Protein AF-A0A9D7YRQ3-F1 (afdb_monomer_lite)

Structure (mmCIF, N/CA/C/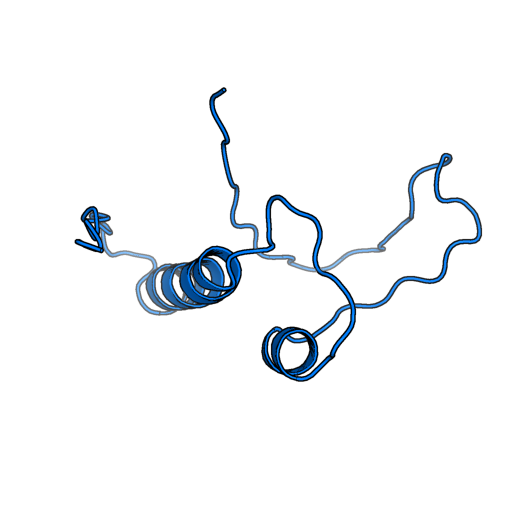O backbone):
data_AF-A0A9D7YRQ3-F1
#
_entry.id   AF-A0A9D7YRQ3-F1
#
loop_
_atom_site.group_PDB
_atom_site.id
_atom_site.type_symbol
_atom_site.label_atom_id
_atom_site.label_alt_id
_atom_site.label_comp_id
_atom_site.label_asym_id
_atom_site.label_entity_id
_atom_site.label_seq_id
_atom_site.pdbx_PDB_ins_code
_atom_site.Cartn_x
_atom_site.Cartn_y
_atom_site.Cartn_z
_atom_site.occupancy
_atom_site.B_iso_or_equiv
_atom_site.auth_seq_id
_atom_site.auth_comp_id
_atom_site.auth_asym_id
_atom_site.auth_atom_id
_atom_site.pdbx_PDB_model_num
ATOM 1 N N . MET A 1 1 ? 10.487 18.322 7.044 1.00 65.94 1 MET A N 1
ATOM 2 C CA . MET A 1 1 ? 9.743 17.692 5.934 1.00 65.94 1 MET A CA 1
ATOM 3 C C . MET A 1 1 ? 8.755 16.729 6.562 1.00 65.94 1 MET A C 1
ATOM 5 O O . MET A 1 1 ? 9.182 15.948 7.400 1.00 65.94 1 MET A O 1
ATOM 9 N N . LEU A 1 2 ? 7.466 16.860 6.258 1.00 74.75 2 LEU A N 1
ATOM 10 C CA . LEU A 1 2 ? 6.422 15.976 6.778 1.00 74.75 2 LEU A CA 1
ATOM 11 C C . LEU A 1 2 ? 6.119 14.923 5.711 1.00 74.75 2 LEU A C 1
ATOM 13 O O . LEU A 1 2 ? 5.889 15.286 4.560 1.00 74.75 2 LEU A O 1
ATOM 17 N N . SER A 1 3 ? 6.112 13.651 6.099 1.00 75.69 3 SER A N 1
ATOM 18 C CA . SER A 1 3 ? 5.697 12.547 5.233 1.00 75.69 3 SER A CA 1
ATOM 19 C C . SER A 1 3 ? 4.378 11.985 5.746 1.00 75.69 3 SER A C 1
ATOM 21 O O . SER A 1 3 ? 4.240 11.745 6.943 1.00 75.69 3 SER A O 1
ATOM 23 N N . ILE A 1 4 ? 3.420 11.774 4.844 1.00 82.75 4 ILE A N 1
ATOM 24 C CA . ILE A 1 4 ? 2.129 11.148 5.143 1.00 82.75 4 ILE A CA 1
ATOM 25 C C . ILE A 1 4 ? 2.044 9.865 4.320 1.00 82.75 4 ILE A C 1
ATOM 27 O O . ILE A 1 4 ? 2.291 9.887 3.115 1.00 82.75 4 ILE A O 1
ATOM 31 N N . TYR A 1 5 ? 1.695 8.760 4.974 1.00 83.19 5 TYR A N 1
ATOM 32 C CA . TYR A 1 5 ? 1.577 7.445 4.352 1.00 83.19 5 TYR A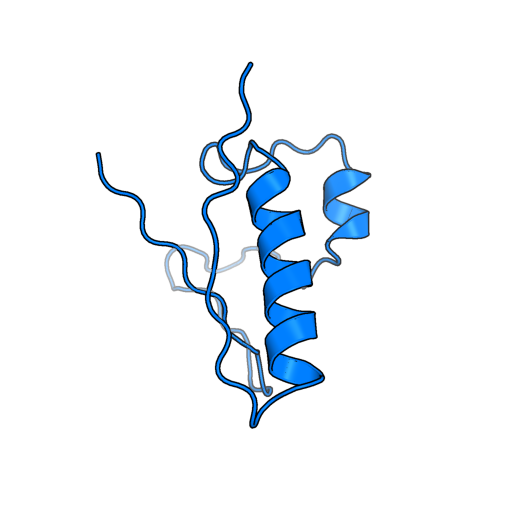 CA 1
ATOM 33 C C . TYR A 1 5 ? 0.134 6.957 4.448 1.00 83.19 5 TYR A C 1
ATOM 35 O O . TYR A 1 5 ? -0.477 7.038 5.511 1.00 83.19 5 TYR A O 1
ATOM 43 N N . TYR A 1 6 ? -0.393 6.431 3.342 1.00 86.19 6 TYR A N 1
ATOM 44 C CA . TYR A 1 6 ? -1.745 5.882 3.263 1.00 86.19 6 TYR A CA 1
ATOM 45 C C . TYR A 1 6 ? -1.679 4.374 3.041 1.00 86.19 6 TYR A C 1
ATOM 47 O O . TYR A 1 6 ? -0.922 3.901 2.192 1.00 86.19 6 TYR A O 1
ATOM 55 N N . LEU A 1 7 ? -2.494 3.629 3.785 1.00 87.38 7 LEU A N 1
ATOM 56 C CA . LEU A 1 7 ? -2.753 2.216 3.536 1.00 87.38 7 LEU A CA 1
ATOM 57 C C . LEU A 1 7 ? -4.109 2.096 2.844 1.00 87.38 7 LEU A C 1
ATOM 59 O O . LEU A 1 7 ? -5.107 2.598 3.354 1.00 87.38 7 LEU A O 1
ATOM 63 N N . MET A 1 8 ? -4.138 1.443 1.686 1.00 90.31 8 MET A N 1
ATOM 64 C CA . MET A 1 8 ? -5.355 1.229 0.906 1.00 90.31 8 MET A CA 1
ATOM 65 C C . MET A 1 8 ? -5.495 -0.249 0.576 1.00 90.31 8 MET A C 1
ATOM 67 O O . MET A 1 8 ? -4.502 -0.934 0.319 1.00 90.31 8 MET A O 1
ATOM 71 N N . VAL A 1 9 ? -6.736 -0.720 0.552 1.00 90.94 9 VAL A N 1
ATOM 72 C CA . VAL A 1 9 ? -7.074 -2.056 0.072 1.00 90.94 9 VAL A CA 1
ATOM 73 C C . VAL A 1 9 ? -7.574 -1.927 -1.351 1.00 90.94 9 VAL A C 1
ATOM 75 O O . VAL A 1 9 ? -8.485 -1.157 -1.638 1.00 90.94 9 VAL A O 1
ATOM 78 N N . TYR A 1 10 ? -6.932 -2.657 -2.252 1.00 91.31 10 TYR A N 1
ATOM 79 C CA . TYR A 1 10 ? -7.351 -2.716 -3.638 1.00 91.31 10 TYR A CA 1
ATOM 80 C C . TYR A 1 10 ? -8.471 -3.747 -3.792 1.00 91.31 10 TYR A C 1
ATOM 82 O O . TYR A 1 10 ? -8.249 -4.937 -3.579 1.00 91.31 10 TYR A O 1
ATOM 90 N N . GLU A 1 11 ? -9.664 -3.288 -4.167 1.00 92.62 11 GLU A N 1
ATOM 91 C CA . GLU A 1 11 ? -10.872 -4.123 -4.285 1.00 92.62 11 GLU A CA 1
ATOM 92 C C . GLU A 1 11 ? -11.122 -4.645 -5.714 1.00 92.62 11 GLU A C 1
ATOM 94 O O . GLU A 1 11 ? -12.116 -5.320 -5.971 1.00 92.62 11 GLU A O 1
ATOM 99 N N . GLY A 1 12 ? -10.209 -4.365 -6.650 1.00 91.94 12 GLY A N 1
ATOM 100 C CA . GLY A 1 12 ? -10.305 -4.762 -8.056 1.00 91.94 12 GLY A CA 1
ATOM 101 C C . GLY A 1 12 ? -10.406 -3.578 -9.021 1.00 91.94 12 GLY A C 1
ATOM 102 O O . GLY A 1 12 ? -10.413 -2.416 -8.619 1.00 91.94 12 GLY A O 1
ATOM 103 N N . GLY A 1 13 ? -10.434 -3.881 -10.320 1.00 92.56 13 GLY A N 1
ATOM 104 C CA . GLY A 1 13 ? -10.433 -2.899 -11.409 1.00 92.56 13 GLY A CA 1
ATOM 105 C C . GLY A 1 13 ? -9.304 -3.134 -12.413 1.00 92.56 13 GLY A C 1
ATOM 106 O O . GLY A 1 13 ? -8.554 -4.100 -12.315 1.00 92.56 13 GLY A O 1
ATOM 107 N N . GLU A 1 14 ? -9.174 -2.248 -13.393 1.00 90.88 14 GLU A N 1
ATOM 108 C CA . GLU A 1 14 ? -8.023 -2.248 -14.297 1.00 90.88 14 GLU A CA 1
ATOM 109 C C . GLU A 1 14 ? -6.930 -1.335 -13.736 1.00 90.88 14 GLU A C 1
ATOM 111 O O . GLU A 1 14 ? -7.214 -0.245 -13.237 1.00 90.88 14 GLU A O 1
ATOM 116 N N . ILE A 1 15 ? -5.675 -1.775 -13.813 1.00 88.62 15 ILE A N 1
ATOM 117 C CA . ILE A 1 15 ? -4.525 -0.936 -13.479 1.00 88.62 15 ILE A CA 1
ATOM 118 C C . ILE A 1 15 ? -3.992 -0.368 -14.781 1.00 88.62 15 ILE A C 1
ATOM 120 O O . ILE A 1 15 ? -3.466 -1.093 -15.623 1.00 88.62 15 ILE A O 1
ATOM 124 N N . VAL A 1 16 ? -4.129 0.944 -14.924 1.00 89.38 16 VAL A N 1
ATOM 125 C CA . VAL A 1 16 ? -3.675 1.677 -16.100 1.00 89.38 16 VAL A CA 1
ATOM 126 C C . VAL A 1 16 ? -2.562 2.624 -15.657 1.00 89.38 16 VAL A C 1
ATOM 128 O O . VAL A 1 16 ? -2.816 3.510 -14.838 1.00 89.38 16 VAL A O 1
ATOM 131 N N . PRO A 1 17 ? -1.321 2.442 -16.143 1.00 89.19 17 PRO A N 1
ATOM 132 C CA . PRO A 1 17 ? -0.248 3.394 -15.895 1.00 89.19 17 PRO A CA 1
ATOM 133 C C . PRO A 1 17 ? -0.633 4.798 -16.368 1.00 89.19 17 PRO A C 1
ATOM 135 O O . PRO A 1 17 ? -1.321 4.957 -17.377 1.00 89.19 17 PRO A O 1
ATOM 138 N N . GLY A 1 18 ? -0.150 5.820 -15.662 1.00 90.12 18 GLY A N 1
ATOM 139 C CA . GLY A 1 18 ? -0.253 7.199 -16.129 1.00 90.12 18 GLY A CA 1
ATOM 140 C C . GLY A 1 18 ? 0.442 7.392 -17.480 1.00 90.12 18 GLY A C 1
ATOM 141 O O . GLY A 1 18 ? 1.303 6.604 -17.875 1.00 90.12 18 GLY A O 1
ATOM 142 N N . ASN A 1 19 ? 0.083 8.463 -18.191 1.00 93.56 19 ASN A N 1
ATOM 143 C CA . ASN A 1 19 ? 0.668 8.784 -19.500 1.00 93.56 19 ASN A CA 1
ATOM 144 C C . ASN A 1 19 ? 2.200 8.920 -19.450 1.00 93.56 19 ASN A C 1
ATOM 146 O O . ASN A 1 19 ? 2.883 8.590 -20.414 1.00 93.56 19 ASN A O 1
ATOM 150 N N . ASP A 1 20 ? 2.734 9.390 -18.326 1.00 92.75 20 ASP A N 1
ATOM 151 C CA . ASP A 1 20 ? 4.165 9.509 -18.038 1.00 92.75 20 ASP A CA 1
ATOM 152 C C . ASP A 1 20 ? 4.873 8.156 -17.850 1.00 92.75 20 ASP A C 1
ATOM 154 O O . ASP A 1 20 ? 6.091 8.074 -17.980 1.00 92.75 20 ASP A O 1
ATOM 158 N N . MET A 1 21 ? 4.113 7.087 -17.604 1.00 90.69 21 MET A N 1
ATOM 159 C CA . MET A 1 21 ? 4.589 5.707 -17.485 1.00 90.69 21 MET A CA 1
ATOM 160 C C . MET A 1 21 ? 4.140 4.816 -18.653 1.00 90.69 21 MET A C 1
ATOM 162 O O . MET A 1 21 ? 4.268 3.589 -18.575 1.00 90.69 21 MET A O 1
ATOM 166 N N . ALA A 1 22 ? 3.619 5.395 -19.739 1.00 89.69 22 ALA A N 1
ATOM 167 C CA . ALA A 1 22 ? 3.152 4.640 -20.897 1.00 89.69 22 ALA A CA 1
ATOM 168 C C . ALA A 1 22 ? 4.249 3.703 -21.446 1.00 89.69 22 ALA A C 1
ATOM 170 O O . ALA A 1 22 ? 5.371 4.122 -21.720 1.00 89.69 22 ALA A O 1
ATOM 171 N N . GLY A 1 23 ? 3.918 2.416 -21.596 1.00 87.69 23 GLY A N 1
ATOM 172 C CA . GLY A 1 23 ? 4.852 1.377 -22.054 1.00 87.69 23 GLY A CA 1
ATOM 173 C C . GLY A 1 23 ? 5.703 0.729 -20.955 1.00 87.69 23 GLY A C 1
ATOM 174 O O . GLY A 1 23 ? 6.456 -0.199 -21.247 1.00 87.69 23 GLY A O 1
ATOM 175 N N . SER A 1 24 ? 5.574 1.160 -19.699 1.00 89.44 24 SER A N 1
ATOM 176 C CA . SER A 1 24 ? 6.270 0.526 -18.575 1.00 89.44 24 SER A CA 1
ATOM 177 C C . SER A 1 24 ? 5.640 -0.819 -18.214 1.00 89.44 24 SER A C 1
ATOM 179 O O . SER A 1 24 ? 4.416 -0.968 -18.190 1.00 89.44 24 SER A O 1
ATOM 181 N N . ALA A 1 25 ? 6.483 -1.796 -17.878 1.00 88.56 25 ALA A N 1
ATOM 182 C CA . ALA A 1 25 ? 6.025 -3.040 -17.278 1.00 88.56 25 ALA A CA 1
ATOM 183 C C . ALA A 1 25 ? 5.576 -2.783 -15.835 1.00 88.56 25 ALA A C 1
ATOM 185 O O . ALA A 1 25 ? 6.256 -2.094 -15.074 1.00 88.56 25 ALA A O 1
ATOM 186 N N . TRP A 1 26 ? 4.452 -3.374 -15.443 1.00 88.75 26 TRP A N 1
ATOM 187 C CA . TRP A 1 26 ? 3.948 -3.304 -14.078 1.00 88.75 26 TRP A CA 1
ATOM 188 C C . TRP A 1 26 ? 3.422 -4.668 -13.644 1.00 88.75 26 TRP A C 1
ATOM 190 O O . TRP A 1 26 ? 2.926 -5.458 -14.447 1.00 88.75 26 TRP A O 1
ATOM 200 N N . ARG A 1 27 ? 3.571 -4.962 -12.354 1.00 88.19 27 ARG A N 1
ATOM 201 C CA . ARG A 1 27 ? 2.990 -6.140 -11.711 1.00 88.19 27 ARG A CA 1
ATOM 202 C C . ARG A 1 27 ? 2.823 -5.878 -10.227 1.00 88.19 27 ARG A C 1
ATOM 204 O O . ARG A 1 27 ? 3.606 -5.138 -9.632 1.00 88.19 27 ARG A O 1
ATOM 211 N N . TRP A 1 28 ? 1.870 -6.565 -9.615 1.00 88.25 28 TRP A N 1
ATOM 212 C CA . TRP A 1 28 ? 1.838 -6.675 -8.165 1.00 88.25 28 TRP A CA 1
ATOM 213 C C . TRP A 1 28 ? 3.036 -7.486 -7.667 1.00 88.25 28 TRP A C 1
ATOM 215 O O . TRP A 1 28 ? 3.456 -8.466 -8.290 1.00 88.25 28 TRP A O 1
ATOM 225 N N . ARG A 1 29 ? 3.580 -7.069 -6.525 1.00 86.50 29 ARG A N 1
ATOM 226 C CA . ARG A 1 29 ? 4.611 -7.799 -5.790 1.00 86.50 29 ARG A CA 1
ATOM 227 C C . ARG A 1 29 ? 4.120 -8.098 -4.398 1.00 86.50 29 ARG A C 1
ATOM 229 O O . ARG A 1 29 ? 3.461 -7.273 -3.767 1.00 86.50 29 ARG A O 1
ATOM 236 N N . ARG A 1 30 ? 4.494 -9.271 -3.911 1.00 85.81 30 ARG A N 1
ATOM 237 C CA . ARG A 1 30 ? 4.321 -9.594 -2.505 1.00 85.81 30 ARG A CA 1
ATOM 238 C C . ARG A 1 30 ? 5.402 -8.895 -1.678 1.00 85.81 30 ARG A C 1
ATOM 240 O O . ARG A 1 30 ? 6.502 -8.619 -2.155 1.00 85.81 30 ARG A O 1
ATOM 247 N N . VAL A 1 31 ? 5.089 -8.616 -0.418 1.00 83.00 31 VAL A N 1
ATOM 248 C CA . VAL A 1 31 ? 6.015 -7.937 0.499 1.00 83.00 31 VAL A CA 1
ATOM 249 C C . VAL A 1 31 ? 7.246 -8.803 0.812 1.00 83.00 31 VAL A C 1
ATOM 251 O O . VAL A 1 31 ? 8.356 -8.286 0.898 1.00 83.00 31 VAL A O 1
ATOM 254 N N . ASP A 1 32 ? 7.078 -10.123 0.916 1.00 83.50 32 ASP A N 1
ATOM 255 C CA . ASP A 1 32 ? 8.180 -11.083 1.076 1.00 83.50 32 ASP A CA 1
ATOM 256 C C . ASP A 1 32 ? 9.124 -11.092 -0.142 1.00 83.50 32 ASP A C 1
ATOM 258 O O . ASP A 1 32 ? 10.342 -11.084 0.036 1.00 83.50 32 ASP A O 1
ATOM 262 N N . GLU A 1 33 ? 8.591 -11.008 -1.366 1.00 86.69 33 GLU A N 1
ATOM 263 C CA . GLU A 1 33 ? 9.400 -10.853 -2.587 1.00 86.69 33 GLU A CA 1
ATOM 264 C C . GLU A 1 33 ? 10.231 -9.566 -2.587 1.00 86.69 33 GLU A C 1
ATOM 266 O O . GLU A 1 33 ? 11.327 -9.550 -3.146 1.00 86.69 33 GLU A O 1
ATOM 271 N N . LEU A 1 34 ? 9.705 -8.472 -2.030 1.00 83.56 34 LEU A N 1
ATOM 272 C CA . LEU A 1 34 ? 10.424 -7.197 -1.949 1.00 83.56 34 LEU A CA 1
ATOM 273 C C . LEU A 1 34 ? 11.605 -7.299 -0.981 1.00 83.56 34 LEU A C 1
ATOM 275 O O . LEU A 1 34 ? 12.710 -6.903 -1.339 1.00 83.56 34 LEU A O 1
ATOM 279 N N . PHE A 1 35 ? 11.398 -7.899 0.195 1.00 78.12 35 PHE A N 1
ATOM 280 C CA . PHE A 1 35 ? 12.469 -8.105 1.177 1.00 78.12 35 PHE A CA 1
ATOM 281 C C . PHE A 1 35 ? 13.531 -9.113 0.730 1.00 78.12 35 PHE A C 1
ATOM 283 O O . PHE A 1 35 ? 14.675 -9.018 1.167 1.00 78.12 35 PHE A O 1
ATOM 290 N N . ALA A 1 36 ? 13.163 -10.078 -0.113 1.00 83.56 36 ALA A N 1
ATOM 291 C CA . ALA A 1 36 ? 14.101 -11.051 -0.662 1.00 83.56 36 ALA A CA 1
ATOM 292 C C . ALA A 1 36 ? 14.923 -10.501 -1.842 1.00 83.56 36 ALA A C 1
ATOM 294 O O . ALA A 1 36 ? 15.955 -11.081 -2.182 1.00 83.56 36 ALA A O 1
ATOM 295 N N . SER A 1 37 ? 14.482 -9.416 -2.490 1.00 80.44 37 SER A N 1
ATOM 296 C CA . SER A 1 37 ? 15.207 -8.837 -3.624 1.00 80.44 37 SER A CA 1
ATOM 297 C C . SER A 1 37 ? 16.285 -7.855 -3.179 1.00 80.44 37 SER A C 1
ATOM 299 O O . SER A 1 37 ? 16.085 -7.082 -2.249 1.00 80.44 37 SER A O 1
ATOM 301 N N . SER A 1 38 ? 17.404 -7.833 -3.900 1.00 76.31 38 SER A N 1
ATOM 302 C CA . SER A 1 38 ? 18.457 -6.822 -3.747 1.00 76.31 38 SER A CA 1
ATOM 303 C C . SER A 1 38 ? 18.171 -5.533 -4.527 1.00 76.31 38 SER A C 1
ATOM 305 O O . SER A 1 38 ? 19.052 -4.687 -4.664 1.00 76.31 38 SER A O 1
ATOM 307 N N . GLU A 1 39 ? 16.979 -5.410 -5.115 1.00 81.06 39 GLU A N 1
ATOM 308 C CA . GLU A 1 39 ? 16.579 -4.213 -5.847 1.00 81.06 39 GLU A CA 1
ATOM 309 C C . GLU A 1 39 ? 16.389 -3.055 -4.860 1.00 81.06 39 GLU A C 1
ATOM 311 O O . GLU A 1 39 ? 15.745 -3.235 -3.822 1.00 81.06 39 GLU A O 1
ATOM 316 N N . PRO A 1 40 ? 16.936 -1.866 -5.154 1.00 71.94 40 PRO A N 1
ATOM 317 C CA . PRO A 1 40 ? 16.798 -0.728 -4.264 1.00 71.94 40 PRO A CA 1
ATOM 318 C C . PRO A 1 40 ? 15.328 -0.312 -4.178 1.00 71.94 40 PRO A C 1
ATOM 320 O O . PRO A 1 40 ? 14.687 -0.017 -5.189 1.00 71.94 40 PRO A O 1
ATOM 323 N N . LEU A 1 41 ? 14.799 -0.262 -2.956 1.00 75.56 41 LEU A N 1
ATOM 324 C CA . LEU A 1 41 ? 13.516 0.377 -2.698 1.00 75.56 41 LEU A CA 1
ATOM 325 C C . LEU A 1 41 ? 13.674 1.893 -2.834 1.00 75.56 41 LEU A C 1
ATOM 327 O O . LEU A 1 41 ? 14.757 2.449 -2.636 1.00 75.56 41 LEU A O 1
ATOM 331 N N . HIS A 1 42 ? 12.579 2.579 -3.165 1.00 74.50 42 HIS A N 1
ATOM 332 C CA . HIS A 1 42 ? 12.571 4.038 -3.150 1.00 74.50 42 HIS A CA 1
ATOM 333 C C . HIS A 1 42 ? 13.052 4.541 -1.773 1.00 74.50 42 HIS A C 1
ATOM 335 O O . HIS A 1 42 ? 12.660 3.954 -0.765 1.00 74.50 42 HIS A O 1
ATOM 341 N N . PRO A 1 43 ? 13.843 5.628 -1.679 1.00 68.25 43 PRO A N 1
ATOM 342 C CA . PRO A 1 43 ? 14.382 6.115 -0.407 1.00 68.25 43 PRO A CA 1
ATOM 343 C C . PRO A 1 43 ? 13.335 6.351 0.696 1.00 68.25 43 PRO A C 1
ATOM 345 O O . PRO A 1 43 ? 13.626 6.171 1.872 1.00 68.25 43 PRO A O 1
ATOM 348 N N . SER A 1 44 ? 12.093 6.696 0.337 1.00 66.38 44 SER A N 1
ATOM 349 C CA . SER A 1 44 ? 10.982 6.840 1.300 1.00 66.38 44 SER A CA 1
ATOM 350 C C . SER A 1 44 ? 10.395 5.512 1.805 1.00 66.38 44 SER A C 1
ATOM 352 O O . SER A 1 44 ? 9.545 5.514 2.687 1.00 66.38 44 S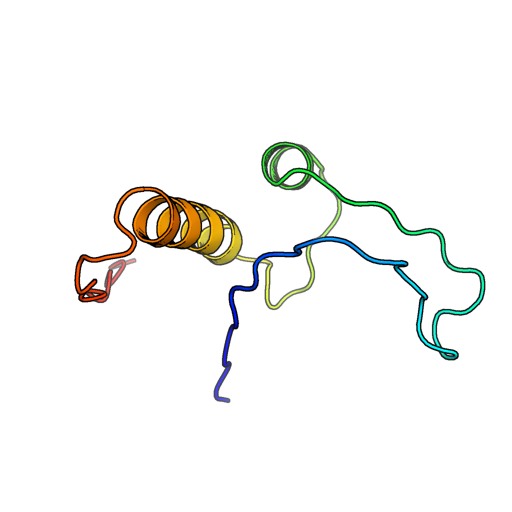ER A O 1
ATOM 354 N N . ALA A 1 45 ? 10.803 4.393 1.214 1.00 64.81 45 ALA A N 1
ATOM 355 C CA . ALA A 1 45 ? 10.458 3.023 1.583 1.00 64.81 45 ALA A CA 1
ATOM 356 C C . ALA A 1 45 ? 11.707 2.216 1.993 1.00 64.81 45 ALA A C 1
ATOM 358 O O . ALA A 1 45 ? 11.620 1.003 2.175 1.00 64.81 45 ALA A O 1
ATOM 359 N N . ASN A 1 46 ? 12.865 2.880 2.108 1.00 62.62 46 ASN A N 1
ATOM 360 C CA . ASN A 1 46 ? 14.162 2.237 2.319 1.00 62.62 46 ASN A CA 1
ATOM 361 C C . ASN A 1 46 ? 14.249 1.562 3.686 1.00 62.62 46 ASN A C 1
ATOM 363 O O . ASN A 1 46 ? 14.887 0.523 3.845 1.00 62.62 46 ASN A O 1
ATOM 367 N N . ASP A 1 47 ? 13.520 2.099 4.658 1.00 63.78 47 ASP A N 1
ATOM 368 C CA . ASP A 1 47 ? 13.360 1.421 5.918 1.00 63.78 47 ASP A CA 1
ATOM 369 C C . ASP A 1 47 ? 12.168 0.475 5.814 1.00 63.78 47 ASP A C 1
ATOM 371 O O . ASP A 1 47 ? 11.014 0.854 6.025 1.00 63.78 47 ASP A O 1
ATOM 375 N N . ALA A 1 48 ? 12.466 -0.788 5.515 1.00 74.19 48 ALA A N 1
ATOM 376 C CA . ALA A 1 48 ? 11.561 -1.938 5.528 1.00 74.19 48 ALA A CA 1
ATOM 377 C C . ALA A 1 48 ? 10.468 -1.929 6.629 1.00 74.19 48 ALA A C 1
ATOM 379 O O . ALA A 1 48 ? 9.458 -2.624 6.484 1.00 74.19 48 ALA A O 1
ATOM 380 N N . TRP A 1 49 ? 10.649 -1.161 7.715 1.00 78.38 49 TRP A N 1
ATOM 381 C CA . TRP A 1 49 ? 9.641 -0.891 8.740 1.00 78.38 49 TRP A CA 1
ATOM 382 C C . TRP A 1 49 ? 8.301 -0.454 8.150 1.00 78.38 49 TRP A C 1
ATOM 384 O O . TRP A 1 49 ? 7.285 -0.960 8.612 1.00 78.38 49 TRP A O 1
ATOM 394 N N . LEU A 1 50 ? 8.259 0.407 7.125 1.00 82.50 50 LEU A N 1
ATOM 395 C CA . LEU A 1 50 ? 6.978 0.916 6.618 1.00 82.50 50 LEU A CA 1
ATOM 396 C C . LEU A 1 50 ? 6.167 -0.195 5.942 1.00 82.50 50 LEU A C 1
ATOM 398 O O . LEU A 1 50 ? 4.965 -0.315 6.165 1.00 82.50 50 LEU A O 1
ATOM 402 N N . LEU A 1 51 ? 6.836 -1.058 5.172 1.00 83.56 51 LEU A N 1
ATOM 403 C CA . LEU A 1 51 ? 6.208 -2.223 4.547 1.00 83.56 51 LEU A CA 1
ATOM 404 C C . LEU A 1 51 ? 5.735 -3.237 5.600 1.00 83.56 51 LEU A C 1
ATOM 406 O O . LE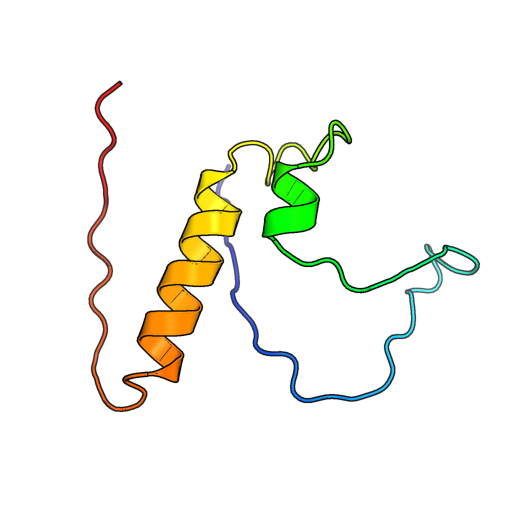U A 1 51 ? 4.631 -3.767 5.488 1.00 83.56 51 LEU A O 1
ATOM 410 N N . ARG A 1 52 ? 6.528 -3.477 6.655 1.00 83.44 52 ARG A N 1
ATOM 411 C CA . ARG A 1 52 ? 6.108 -4.326 7.789 1.00 83.44 52 ARG A CA 1
ATOM 412 C C . ARG A 1 52 ? 4.902 -3.728 8.508 1.00 83.44 52 ARG A C 1
ATOM 414 O O . ARG A 1 52 ? 3.927 -4.433 8.756 1.00 83.44 52 ARG A O 1
ATOM 421 N N . ARG A 1 53 ? 4.936 -2.420 8.760 1.00 85.50 53 ARG A N 1
ATOM 422 C CA . ARG A 1 53 ? 3.866 -1.688 9.432 1.00 85.50 53 ARG A CA 1
ATOM 423 C C . ARG A 1 53 ? 2.57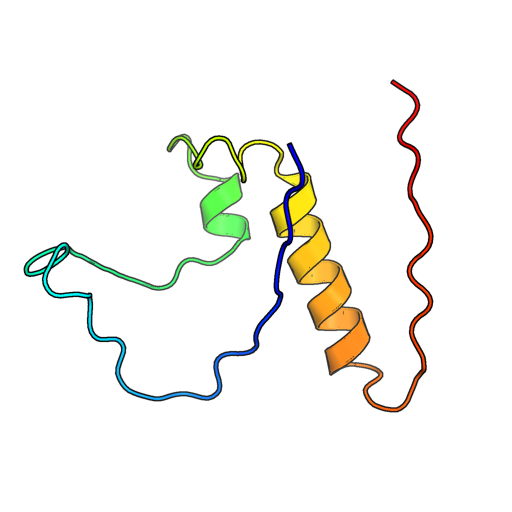6 -1.704 8.622 1.00 85.50 53 ARG A C 1
ATOM 425 O O . ARG A 1 53 ? 1.516 -1.923 9.194 1.00 85.50 53 ARG A O 1
ATOM 432 N N . ALA A 1 54 ? 2.655 -1.550 7.302 1.00 87.94 54 ALA A N 1
ATOM 433 C CA . ALA A 1 54 ? 1.501 -1.677 6.416 1.00 87.94 54 ALA A CA 1
ATOM 434 C C . ALA A 1 54 ? 0.830 -3.056 6.546 1.00 87.94 54 ALA A C 1
ATOM 436 O O . ALA A 1 54 ? -0.393 -3.137 6.640 1.00 87.94 54 ALA A O 1
ATOM 437 N N . VAL A 1 55 ? 1.618 -4.137 6.621 1.00 88.12 55 VAL A N 1
ATOM 438 C CA . VAL A 1 55 ? 1.098 -5.503 6.814 1.00 88.12 55 VAL A CA 1
ATOM 439 C C . VAL A 1 55 ? 0.448 -5.678 8.189 1.00 88.12 55 VAL A C 1
ATOM 441 O O . VAL A 1 55 ? -0.615 -6.292 8.285 1.00 88.12 55 VAL A O 1
ATOM 444 N N . GLU A 1 56 ? 1.060 -5.152 9.251 1.00 88.31 56 GLU A N 1
ATOM 445 C CA . GLU A 1 56 ? 0.484 -5.179 10.604 1.00 88.31 56 GLU A CA 1
ATOM 446 C C . GLU A 1 56 ? -0.855 -4.441 10.663 1.00 88.31 56 GLU A C 1
ATOM 448 O O . GLU A 1 56 ? -1.846 -5.006 11.120 1.00 88.31 56 GLU A O 1
ATOM 453 N N . LEU A 1 57 ? -0.894 -3.207 10.153 1.00 88.62 57 LEU A N 1
ATOM 454 C CA . LEU A 1 57 ? -2.095 -2.374 10.131 1.00 88.62 57 LEU A CA 1
ATOM 455 C C . LEU A 1 57 ? -3.207 -3.009 9.296 1.00 88.62 57 LEU A C 1
ATOM 457 O O . LEU A 1 57 ? -4.352 -3.035 9.739 1.00 88.62 57 LEU A O 1
ATOM 461 N N . TYR A 1 58 ? -2.866 -3.577 8.134 1.00 89.88 58 TYR A N 1
ATOM 462 C CA . TYR A 1 58 ? -3.829 -4.306 7.312 1.00 89.88 58 TYR A CA 1
ATOM 463 C C . TYR A 1 58 ? -4.449 -5.467 8.090 1.00 89.88 58 TYR A C 1
ATOM 465 O O . TYR A 1 58 ? -5.665 -5.616 8.092 1.00 89.88 58 TYR A O 1
ATOM 473 N N . ARG A 1 59 ? -3.636 -6.274 8.783 1.00 90.19 59 ARG A N 1
ATOM 474 C CA . ARG A 1 59 ? -4.138 -7.406 9.577 1.00 90.19 59 ARG A CA 1
ATOM 475 C C . ARG A 1 59 ? -5.013 -6.953 10.737 1.00 90.19 59 ARG A C 1
ATOM 477 O O . ARG A 1 59 ? -6.024 -7.594 10.991 1.00 90.19 59 ARG A O 1
ATOM 484 N N . LEU A 1 60 ? -4.630 -5.881 11.430 1.00 88.62 60 LEU A N 1
ATOM 485 C CA . LEU A 1 60 ? -5.424 -5.331 12.527 1.00 88.62 60 LEU A CA 1
ATOM 486 C C . LEU A 1 60 ? -6.799 -4.882 12.030 1.00 88.62 60 LEU A C 1
ATOM 488 O O . LEU A 1 60 ? -7.808 -5.357 12.539 1.00 88.62 60 LEU A O 1
ATOM 492 N N . TRP A 1 61 ? -6.833 -4.047 10.991 1.00 88.50 61 TRP A N 1
ATOM 493 C CA . TRP A 1 61 ? -8.080 -3.571 10.395 1.00 88.50 61 TRP A CA 1
ATOM 494 C C . TRP A 1 61 ? -8.928 -4.717 9.822 1.00 88.50 61 TRP A C 1
ATOM 496 O O . TRP A 1 61 ? -10.122 -4.797 10.088 1.00 88.50 61 TRP A O 1
ATOM 506 N N . HIS A 1 62 ? -8.317 -5.633 9.068 1.00 89.62 62 HIS A N 1
ATOM 507 C CA . HIS A 1 62 ? -9.043 -6.693 8.368 1.00 89.62 62 HIS A CA 1
ATOM 508 C C . HIS A 1 62 ? -9.626 -7.745 9.319 1.00 89.62 62 HIS A C 1
ATOM 510 O O . HIS A 1 62 ? -10.717 -8.254 9.079 1.00 89.62 62 HIS A O 1
ATOM 516 N N . ASN A 1 63 ? -8.908 -8.079 10.396 1.00 91.38 63 ASN A N 1
ATOM 517 C CA . ASN A 1 63 ? -9.348 -9.100 11.347 1.00 91.38 63 ASN A CA 1
ATOM 518 C C . ASN A 1 63 ? -10.264 -8.536 12.445 1.00 91.38 63 ASN A C 1
ATOM 520 O O . ASN A 1 63 ? -10.993 -9.305 13.071 1.00 91.38 63 ASN A O 1
ATOM 524 N N . HIS A 1 64 ? -10.221 -7.223 12.690 1.00 88.38 64 HIS A N 1
ATOM 525 C CA . HIS A 1 64 ? -10.984 -6.549 13.743 1.00 88.38 64 HIS A CA 1
ATOM 526 C C . HIS A 1 64 ? -11.639 -5.254 13.225 1.00 88.38 64 HIS A C 1
ATOM 528 O O . HIS A 1 64 ? -11.344 -4.175 13.739 1.00 88.38 64 HIS A O 1
ATOM 534 N N . PRO A 1 65 ? -12.532 -5.330 12.219 1.00 81.88 65 PRO A N 1
ATOM 535 C CA . PRO A 1 65 ? -13.073 -4.143 11.551 1.00 81.88 65 PRO A CA 1
ATOM 536 C C . PRO A 1 65 ? -13.905 -3.233 12.470 1.00 81.88 65 PRO A C 1
ATOM 538 O O . PRO A 1 65 ? -13.986 -2.035 12.219 1.00 81.88 65 PRO A O 1
ATOM 541 N N . ASP A 1 66 ? -14.482 -3.785 13.542 1.00 87.44 66 ASP A N 1
ATOM 542 C CA . ASP A 1 66 ? -15.331 -3.055 14.495 1.00 87.44 66 ASP A CA 1
ATOM 543 C C . ASP A 1 66 ? -14.570 -2.557 15.735 1.00 87.44 66 ASP A C 1
ATOM 545 O O . ASP A 1 66 ? -15.163 -1.977 16.647 1.00 87.44 66 ASP A O 1
ATOM 549 N N . GLN A 1 67 ? -13.261 -2.813 15.811 1.00 82.88 67 GLN A N 1
ATOM 550 C CA . GLN A 1 67 ? -12.444 -2.402 16.944 1.00 82.88 67 GLN A CA 1
ATOM 551 C C . GLN A 1 67 ? -11.770 -1.064 16.649 1.00 82.88 67 GLN A C 1
ATOM 553 O O . GLN A 1 67 ? -11.085 -0.902 15.641 1.00 82.88 67 GLN A O 1
ATOM 558 N N . GLU A 1 68 ? -11.908 -0.113 17.568 1.00 80.94 68 GLU A N 1
ATOM 559 C CA . GLU A 1 68 ? -11.091 1.095 17.543 1.00 80.94 68 GLU A CA 1
ATOM 560 C C . GLU A 1 68 ? -9.627 0.718 17.813 1.00 80.94 68 GLU A C 1
ATOM 562 O O . GLU A 1 68 ? -9.296 0.099 18.829 1.00 80.94 68 GLU A O 1
ATOM 567 N N . ILE A 1 69 ? -8.751 1.036 16.860 1.00 76.69 69 ILE A N 1
ATOM 568 C CA . ILE A 1 69 ? -7.323 0.733 16.943 1.00 76.69 69 ILE A CA 1
ATOM 569 C C . ILE A 1 69 ? -6.590 2.011 17.342 1.00 76.69 69 ILE A C 1
ATOM 571 O O . ILE A 1 69 ? -6.402 2.914 16.526 1.00 76.69 69 ILE A O 1
ATOM 575 N N . GLU A 1 70 ? -6.102 2.060 18.579 1.00 79.56 70 GLU A N 1
ATOM 576 C CA . GLU A 1 70 ? -5.149 3.083 19.000 1.00 79.56 70 GLU A CA 1
ATOM 577 C C . GLU A 1 70 ? -3.732 2.690 18.568 1.00 79.56 70 GLU A C 1
ATOM 579 O O . GLU A 1 70 ? -3.168 1.680 19.000 1.00 79.56 70 GLU A O 1
ATOM 584 N N . LEU A 1 71 ? -3.134 3.497 17.693 1.00 74.69 71 LEU A N 1
ATOM 585 C CA . LEU A 1 71 ? -1.753 3.305 17.270 1.00 74.69 71 LEU A CA 1
ATOM 586 C C . LEU A 1 71 ? -0.819 3.952 18.291 1.00 74.69 71 LEU A C 1
ATOM 588 O O . LEU A 1 71 ? -0.752 5.172 18.392 1.00 74.69 71 LEU A O 1
ATOM 592 N N . GLN A 1 72 ? -0.069 3.133 19.023 1.00 71.44 72 GLN A N 1
ATOM 593 C CA . GLN A 1 72 ? 0.987 3.621 19.909 1.00 71.44 72 GLN A CA 1
ATOM 594 C C . GLN A 1 72 ? 2.281 3.858 19.118 1.00 71.44 72 GLN A C 1
ATOM 596 O O . GLN A 1 72 ? 2.648 3.051 18.256 1.00 71.44 72 GLN A O 1
ATOM 601 N N . GLU A 1 73 ? 2.978 4.961 19.403 1.00 63.94 73 GLU A N 1
ATOM 602 C CA . GLU A 1 73 ? 4.321 5.209 18.875 1.00 63.94 73 GLU A CA 1
ATOM 603 C C . GLU A 1 73 ? 5.289 4.143 19.395 1.00 63.94 73 GLU A C 1
ATOM 605 O O . GLU A 1 73 ? 5.506 4.006 20.599 1.00 63.94 73 GLU A O 1
ATOM 610 N N . VAL A 1 74 ? 5.928 3.411 18.483 1.00 57.03 74 VAL A N 1
ATOM 611 C CA . VAL A 1 74 ? 7.119 2.632 18.826 1.00 57.03 74 VAL A CA 1
ATOM 612 C C . VAL A 1 74 ? 8.313 3.567 18.697 1.00 57.03 74 VAL A C 1
ATOM 614 O O . VAL A 1 74 ? 8.889 3.708 17.618 1.00 57.03 74 VAL A O 1
ATOM 617 N N . ILE A 1 75 ? 8.687 4.219 19.798 1.00 50.47 75 ILE A N 1
ATOM 618 C CA . ILE A 1 75 ? 9.971 4.919 19.885 1.00 50.47 75 ILE A CA 1
ATOM 619 C C . ILE A 1 75 ? 11.054 3.837 19.888 1.00 50.47 75 ILE A C 1
ATOM 621 O O . ILE A 1 75 ? 11.348 3.217 20.910 1.00 50.47 75 ILE A O 1
ATOM 625 N N . SER A 1 76 ? 11.616 3.554 18.715 1.00 52.44 76 SER A N 1
ATOM 626 C CA . SER A 1 76 ? 12.823 2.740 18.616 1.00 52.44 76 SER A CA 1
ATOM 62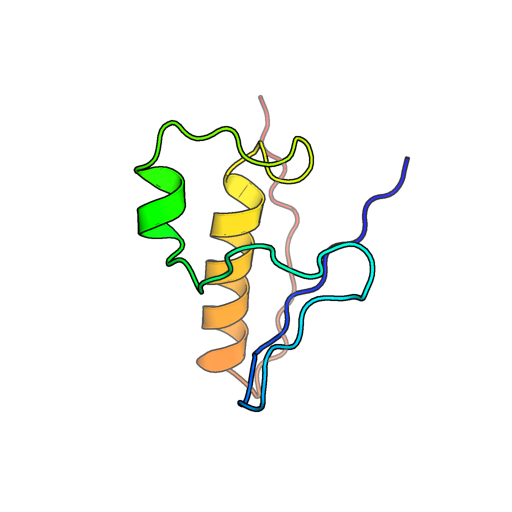7 C C . SER A 1 76 ? 13.991 3.588 19.110 1.00 52.44 76 SER A C 1
ATOM 629 O O . SER A 1 76 ? 14.521 4.407 18.364 1.00 52.44 76 SER A O 1
ATOM 631 N N . ASN A 1 77 ? 14.361 3.409 20.380 1.00 42.00 77 ASN A N 1
ATOM 632 C CA . ASN A 1 77 ? 15.640 3.876 20.903 1.00 42.00 77 ASN A CA 1
ATOM 633 C C . ASN A 1 77 ? 16.747 3.137 20.137 1.00 42.00 77 ASN A C 1
ATOM 635 O O . ASN A 1 77 ? 16.989 1.956 20.397 1.00 42.00 77 ASN A O 1
ATOM 639 N N . GLN A 1 78 ? 17.352 3.816 19.163 1.00 38.94 78 GLN A N 1
ATOM 640 C CA . GLN A 1 78 ? 18.696 3.488 18.691 1.00 38.94 78 GLN A CA 1
ATOM 641 C C . GLN A 1 78 ? 19.723 4.181 19.579 1.00 38.94 78 GLN A C 1
ATOM 643 O O . GLN A 1 78 ? 19.475 5.352 19.950 1.00 38.94 78 GLN A O 1
#

Foldseek 3Di:
DDDDDDQDDDPDDDDDDDPVCPPPDDDDDDLVRVVPDPDQDDPVCNPVVVVVVSVVVCCCCVVCVPDDDDDDDPPPDD

Radius of gyration: 15.65 Å; chains: 1; bounding box: 34×29×43 Å

Sequence (78 aa):
MLSIYYLMVYEGGEIVPGNDMAGSAWRWRRVDELFASSEPLHPSANDAWLLRRAVELYRLWHNHPDQEIELQEVISNQ

pLDDT: mean 80.96, std 11.72, range [38.94, 93.56]

Secondary structure (DSSP, 8-state):
------------------GGGTT-------HHHHHH--SPPPGGG-STHHHHHHHHHHHHHHH-TTS-----------